Protein AF-A0A7L4PP61-F1 (afdb_monomer)

Structure (mmCIF, N/CA/C/O backbone):
data_AF-A0A7L4PP61-F1
#
_entry.id   AF-A0A7L4PP61-F1
#
loop_
_atom_site.group_PDB
_atom_site.id
_atom_site.type_symbol
_atom_site.label_atom_id
_atom_site.label_alt_id
_atom_site.label_comp_id
_atom_site.label_asym_id
_atom_site.label_entity_id
_atom_site.label_seq_id
_atom_site.pdbx_PDB_ins_code
_atom_site.Cartn_x
_atom_site.Cartn_y
_atom_site.Cartn_z
_atom_site.occupancy
_atom_site.B_iso_or_equiv
_atom_site.auth_seq_id
_atom_site.auth_comp_id
_atom_site.auth_asym_id
_atom_site.auth_atom_id
_atom_site.pdbx_PDB_model_num
ATOM 1 N N . LYS A 1 1 ? 2.344 -24.333 -10.395 1.00 67.00 1 LYS A N 1
ATOM 2 C CA . LYS A 1 1 ? 1.459 -23.305 -11.005 1.00 67.00 1 LYS A CA 1
ATOM 3 C C . LYS A 1 1 ? 1.651 -22.012 -10.216 1.00 67.00 1 LYS A C 1
ATOM 5 O O . LYS A 1 1 ? 1.666 -22.111 -8.999 1.00 67.00 1 LYS A O 1
ATOM 10 N N . GLY A 1 2 ? 1.873 -20.867 -10.870 1.00 78.06 2 GLY A N 1
ATOM 11 C CA . GLY A 1 2 ? 2.004 -19.560 -10.200 1.00 78.06 2 GLY A CA 1
ATOM 12 C C . GLY A 1 2 ? 0.653 -18.858 -10.013 1.00 78.06 2 GLY A C 1
ATOM 13 O O . GLY A 1 2 ? -0.329 -19.266 -10.636 1.00 78.06 2 GLY A O 1
ATOM 14 N N . HIS A 1 3 ? 0.611 -17.823 -9.170 1.00 78.75 3 HIS A N 1
ATOM 15 C CA . HIS A 1 3 ? -0.551 -16.946 -8.979 1.00 78.75 3 HIS A CA 1
ATOM 16 C C . HIS A 1 3 ? -0.308 -15.594 -9.681 1.00 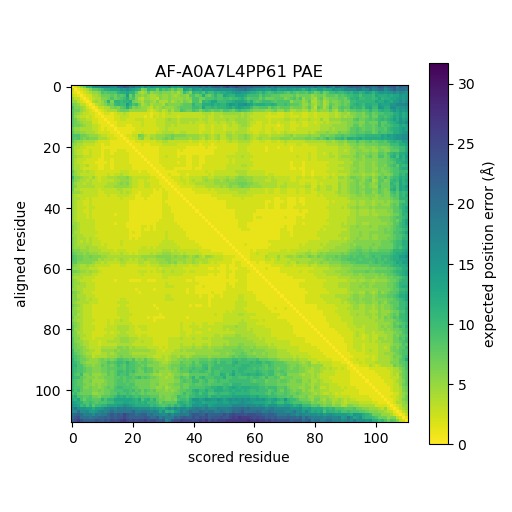78.75 3 HIS A C 1
ATOM 18 O O . HIS A 1 3 ? 0.839 -15.141 -9.701 1.00 78.75 3 HIS A O 1
ATOM 24 N N . PRO A 1 4 ? -1.328 -14.957 -10.292 1.00 81.19 4 PRO A N 1
ATOM 25 C CA . PRO A 1 4 ? -1.171 -13.635 -10.889 1.00 81.19 4 PRO A CA 1
ATOM 26 C C . PRO A 1 4 ? -0.795 -12.593 -9.835 1.00 81.19 4 PRO A C 1
ATOM 28 O O . PRO A 1 4 ? -1.396 -12.538 -8.767 1.00 81.19 4 PRO A O 1
ATOM 31 N N . ILE A 1 5 ? 0.172 -11.740 -10.166 1.00 80.12 5 ILE A N 1
ATOM 32 C CA . ILE A 1 5 ? 0.565 -10.619 -9.315 1.00 80.12 5 ILE A CA 1
ATOM 33 C C . ILE A 1 5 ? -0.318 -9.408 -9.652 1.00 80.12 5 ILE A C 1
ATOM 35 O O . ILE A 1 5 ? -0.432 -9.060 -10.835 1.00 80.12 5 ILE A O 1
ATOM 39 N N . PRO A 1 6 ? -0.917 -8.742 -8.647 1.00 79.00 6 PRO A N 1
ATOM 40 C CA . PRO A 1 6 ? -1.619 -7.475 -8.810 1.00 79.00 6 PRO A CA 1
ATOM 41 C C . PRO A 1 6 ? -0.771 -6.455 -9.578 1.00 79.00 6 PRO A C 1
ATOM 43 O O . PRO A 1 6 ? 0.236 -5.935 -9.097 1.00 79.00 6 PRO A O 1
ATOM 46 N N . PHE A 1 7 ? -1.175 -6.160 -10.812 1.00 79.31 7 PHE A N 1
ATOM 47 C CA . PHE A 1 7 ? -0.429 -5.274 -11.693 1.00 79.31 7 PHE A CA 1
ATOM 48 C C . PHE A 1 7 ? -1.181 -3.950 -11.829 1.00 79.31 7 PHE A C 1
ATOM 50 O O . PHE A 1 7 ? -1.864 -3.677 -12.818 1.00 79.31 7 PHE A O 1
ATOM 57 N N . GLY A 1 8 ? -1.039 -3.099 -10.808 1.00 76.69 8 GLY A N 1
ATOM 58 C CA . GLY A 1 8 ? -1.524 -1.709 -10.754 1.00 76.69 8 GLY A CA 1
ATOM 59 C C . GLY A 1 8 ? -3.035 -1.514 -10.630 1.00 76.69 8 GLY A C 1
ATOM 60 O O . GLY A 1 8 ? -3.544 -0.446 -10.976 1.00 76.69 8 GLY A O 1
ATOM 61 N N . ASN A 1 9 ? -3.720 -2.504 -10.073 1.00 86.25 9 ASN A N 1
ATOM 62 C CA . ASN A 1 9 ? -5.074 -2.453 -9.515 1.00 86.25 9 ASN A CA 1
ATOM 63 C C . ASN A 1 9 ? -5.092 -1.903 -8.070 1.00 86.25 9 ASN A C 1
ATOM 65 O O . ASN A 1 9 ? -5.900 -2.340 -7.259 1.00 86.25 9 ASN A O 1
ATOM 69 N N . LEU A 1 10 ? -4.198 -0.959 -7.753 1.00 92.00 10 LEU A N 1
ATOM 70 C CA . LEU A 1 10 ? -4.129 -0.300 -6.445 1.00 92.00 10 LEU A CA 1
ATOM 71 C C . LEU A 1 10 ? -5.488 0.305 -6.067 1.00 92.00 10 LEU A C 1
ATOM 73 O O . LEU A 1 10 ? -6.001 1.143 -6.820 1.00 92.00 10 LEU A O 1
ATOM 77 N N . ILE A 1 11 ? -6.015 -0.086 -4.904 1.00 93.94 11 ILE A N 1
ATOM 78 C CA . ILE A 1 11 ? -7.233 0.463 -4.304 1.00 93.94 11 ILE A CA 1
ATOM 79 C C . ILE A 1 11 ? -6.835 1.593 -3.350 1.00 93.94 11 ILE A C 1
ATOM 81 O O . ILE A 1 11 ? -6.246 1.352 -2.302 1.00 93.94 11 ILE A O 1
ATOM 85 N N . GLU A 1 12 ? -7.165 2.835 -3.706 1.00 88.31 12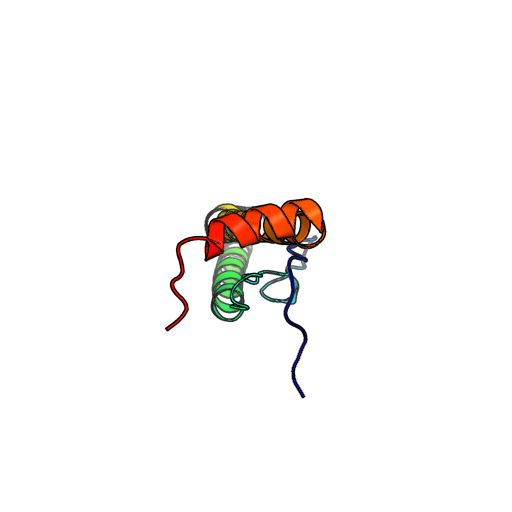 GLU A N 1
ATOM 86 C CA . GLU A 1 12 ? -6.776 4.025 -2.926 1.00 88.31 12 GLU A CA 1
ATOM 87 C C . GLU A 1 12 ? -7.523 4.138 -1.592 1.00 88.31 12 GLU A C 1
ATOM 89 O O . GLU A 1 12 ? -6.978 4.656 -0.621 1.00 88.31 12 GLU A O 1
ATOM 94 N N . LYS A 1 13 ? -8.753 3.610 -1.522 1.00 92.00 13 LYS A N 1
ATOM 95 C CA . LYS A 1 13 ? -9.554 3.557 -0.292 1.00 92.00 13 LYS A CA 1
ATOM 96 C C . LYS A 1 13 ? -9.955 2.113 0.041 1.00 92.00 13 LYS A C 1
ATOM 98 O O . LYS A 1 13 ? -11.083 1.715 -0.247 1.00 92.00 13 LYS A O 1
ATOM 103 N N . PRO A 1 14 ? -9.049 1.310 0.627 1.00 95.12 14 PRO A N 1
ATOM 104 C CA . PRO A 1 14 ? -9.278 -0.111 0.898 1.00 95.12 14 PRO A CA 1
ATOM 105 C C . PRO A 1 14 ? -10.081 -0.377 2.187 1.00 95.12 14 PRO A C 1
ATOM 107 O O . PRO A 1 14 ? -9.888 -1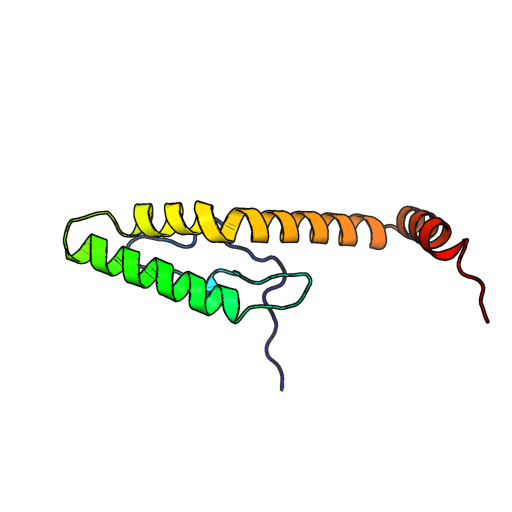.403 2.835 1.00 95.12 14 PRO A O 1
ATOM 110 N N . VAL A 1 15 ? -10.986 0.532 2.564 1.00 95.25 15 VAL A N 1
ATOM 111 C CA . VAL A 1 15 ? -11.826 0.434 3.770 1.00 95.25 15 VAL A CA 1
ATOM 112 C C . VAL A 1 15 ? -13.282 0.667 3.412 1.00 95.25 15 VAL A C 1
ATOM 114 O O . VAL A 1 15 ? -13.620 1.657 2.756 1.00 95.25 15 VAL A O 1
ATOM 117 N N . TYR A 1 16 ? -14.155 -0.210 3.899 1.00 92.88 16 TYR A N 1
ATOM 118 C CA . TYR A 1 16 ? -15.596 -0.029 3.822 1.00 92.88 16 TYR A CA 1
ATOM 119 C C . TYR A 1 16 ? -16.278 -0.598 5.066 1.00 92.88 16 TYR A C 1
ATOM 121 O O . TYR A 1 16 ? -16.283 -1.810 5.279 1.00 92.88 16 TYR A O 1
ATOM 129 N N . LYS A 1 17 ? -16.894 0.282 5.868 1.00 88.19 17 LYS A N 1
ATOM 130 C CA . LYS A 1 17 ? -17.516 -0.076 7.152 1.00 88.19 17 LYS A CA 1
ATOM 131 C C . LYS A 1 17 ? -16.525 -0.874 8.020 1.00 88.19 17 LYS A C 1
ATOM 133 O O . LYS A 1 17 ? -15.450 -0.381 8.327 1.00 88.19 17 LYS A O 1
ATOM 138 N N . ASN A 1 18 ? -16.870 -2.109 8.365 1.00 86.50 18 ASN A N 1
ATOM 139 C CA . ASN A 1 18 ? -16.119 -3.022 9.222 1.00 86.50 18 ASN A CA 1
ATOM 140 C C . ASN A 1 18 ? -15.138 -3.911 8.431 1.00 86.50 18 ASN A C 1
ATOM 142 O O . ASN A 1 18 ? -14.666 -4.918 8.952 1.00 86.50 18 ASN A O 1
ATOM 146 N N . SER A 1 19 ? -14.906 -3.630 7.147 1.00 94.12 19 SER A N 1
ATOM 147 C CA . SER A 1 19 ? -14.095 -4.464 6.259 1.00 94.12 19 SER A CA 1
ATOM 148 C C . SER A 1 19 ? -12.907 -3.687 5.713 1.00 94.12 19 SER A C 1
ATOM 150 O O . SER A 1 19 ? -13.055 -2.563 5.228 1.00 94.12 19 SER A O 1
ATOM 152 N N . ILE A 1 20 ? -11.733 -4.315 5.772 1.00 96.81 20 ILE A N 1
ATOM 153 C CA . ILE A 1 20 ? -10.464 -3.726 5.346 1.00 96.81 20 ILE A CA 1
ATOM 154 C C . ILE A 1 20 ? -9.730 -4.701 4.442 1.00 96.81 20 ILE A C 1
ATOM 156 O O . ILE A 1 20 ? -9.638 -5.892 4.735 1.00 96.81 20 ILE A O 1
ATOM 160 N N . LEU A 1 21 ? -9.203 -4.174 3.342 1.00 97.50 21 LEU A N 1
ATOM 161 C CA . LEU A 1 21 ? -8.346 -4.905 2.425 1.00 97.50 21 LEU A CA 1
ATOM 162 C C . LEU A 1 21 ? -6.880 -4.571 2.712 1.00 97.50 21 LEU A C 1
ATOM 164 O O . LEU A 1 21 ? -6.516 -3.408 2.900 1.00 97.50 21 LEU A O 1
ATOM 168 N N . ILE A 1 22 ? -6.040 -5.602 2.687 1.00 97.62 22 ILE A N 1
ATOM 169 C CA . ILE A 1 22 ? -4.584 -5.517 2.844 1.00 97.62 22 ILE A CA 1
ATOM 170 C C . ILE A 1 22 ? -3.889 -6.334 1.749 1.00 97.62 22 ILE A C 1
ATOM 172 O O . ILE A 1 22 ? -4.530 -7.141 1.068 1.00 97.62 22 ILE A O 1
ATOM 176 N N . GLY A 1 23 ? -2.580 -6.132 1.582 1.00 95.88 23 GLY A N 1
ATOM 177 C CA . GLY A 1 23 ? -1.751 -6.862 0.618 1.00 95.88 23 GLY A CA 1
ATOM 178 C C . GLY A 1 23 ? -2.344 -6.914 -0.793 1.00 95.88 23 GLY A C 1
ATOM 179 O O . GLY A 1 23 ? -2.878 -5.921 -1.300 1.00 95.88 23 GLY A O 1
ATOM 180 N N . ASP A 1 24 ? -2.286 -8.094 -1.410 1.00 94.50 24 ASP A N 1
ATOM 181 C CA . ASP A 1 24 ? -2.770 -8.322 -2.775 1.00 94.50 24 ASP A CA 1
ATOM 182 C C . ASP A 1 24 ? -4.259 -7.999 -2.950 1.00 94.50 24 ASP A C 1
ATOM 184 O O . ASP A 1 24 ? -4.657 -7.496 -4.003 1.00 94.50 24 ASP A O 1
ATOM 188 N N . ALA A 1 25 ? -5.079 -8.209 -1.912 1.00 94.81 25 ALA A N 1
ATOM 189 C CA . ALA A 1 25 ? -6.508 -7.899 -1.953 1.00 94.81 25 ALA A CA 1
ATOM 190 C C . ALA A 1 25 ? -6.772 -6.389 -2.093 1.00 94.81 25 ALA A C 1
ATOM 192 O O . ALA A 1 25 ? -7.760 -5.989 -2.703 1.00 94.81 25 ALA A O 1
ATOM 193 N N . ALA A 1 26 ? -5.869 -5.551 -1.575 1.00 95.69 26 ALA A N 1
ATOM 194 C CA . ALA A 1 26 ? -5.889 -4.100 -1.759 1.00 95.69 26 ALA A CA 1
ATOM 195 C C . ALA A 1 26 ? -5.085 -3.626 -2.991 1.00 95.69 26 ALA A C 1
ATOM 197 O O . ALA A 1 26 ? -5.026 -2.426 -3.276 1.00 95.69 26 ALA A O 1
ATOM 198 N N . GLY A 1 27 ? -4.453 -4.545 -3.728 1.00 94.94 27 GLY A N 1
ATOM 199 C CA . GLY A 1 27 ? -3.546 -4.216 -4.827 1.00 94.94 27 GLY A CA 1
ATOM 200 C C . GLY A 1 27 ? -2.267 -3.509 -4.363 1.00 94.94 27 GLY A C 1
ATOM 201 O O . GLY A 1 27 ? -1.690 -2.729 -5.126 1.00 94.94 27 GLY A O 1
ATOM 202 N N . LEU A 1 28 ? -1.844 -3.741 -3.114 1.00 96.12 28 LEU A N 1
ATOM 203 C CA . LEU A 1 28 ? -0.641 -3.152 -2.525 1.00 96.12 28 LEU A CA 1
ATOM 204 C C . LEU A 1 28 ? 0.593 -3.945 -2.962 1.00 96.12 28 LEU A C 1
ATOM 206 O O . LEU A 1 28 ? 1.090 -4.787 -2.225 1.00 96.12 28 LEU A O 1
ATOM 210 N N . VAL A 1 29 ? 1.055 -3.698 -4.187 1.00 94.94 29 VAL A N 1
ATOM 211 C CA . VAL A 1 29 ? 2.202 -4.392 -4.788 1.00 94.94 29 VAL A CA 1
ATOM 212 C C . VAL A 1 29 ? 3.021 -3.425 -5.631 1.00 94.94 29 VAL A C 1
ATOM 214 O O . VAL A 1 29 ? 2.480 -2.609 -6.389 1.00 94.94 29 VAL A O 1
ATOM 217 N N . ASN A 1 30 ? 4.346 -3.551 -5.572 1.00 93.19 30 ASN A N 1
ATOM 218 C CA . ASN A 1 30 ? 5.226 -2.860 -6.501 1.00 93.19 30 ASN A CA 1
ATOM 219 C C . ASN A 1 30 ? 5.069 -3.452 -7.909 1.00 93.19 30 ASN A C 1
ATOM 221 O O . ASN A 1 30 ? 5.674 -4.457 -8.269 1.00 93.19 30 ASN A O 1
ATOM 225 N N . SER A 1 31 ? 4.275 -2.780 -8.741 1.00 87.12 31 SER A N 1
ATOM 226 C CA . SER A 1 31 ? 3.989 -3.206 -10.119 1.00 87.12 31 SER A CA 1
ATOM 227 C C . SER A 1 31 ? 5.172 -3.142 -11.103 1.00 87.12 31 SER A C 1
ATOM 229 O O . SER A 1 31 ? 4.969 -3.366 -12.290 1.00 87.12 31 SER A O 1
ATOM 231 N N . VAL A 1 32 ? 6.388 -2.810 -10.6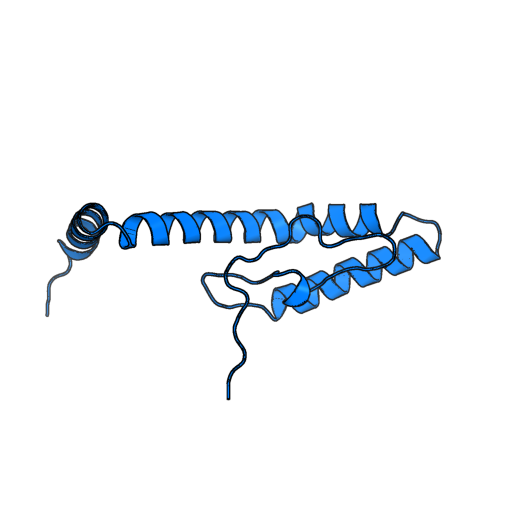65 1.00 87.06 32 VAL A N 1
ATOM 232 C CA . VAL A 1 32 ? 7.600 -2.888 -11.501 1.00 87.06 32 VAL A CA 1
ATOM 233 C C . VAL A 1 32 ? 8.443 -4.099 -11.117 1.00 87.06 32 VAL A C 1
ATOM 235 O O . VAL A 1 32 ? 8.876 -4.831 -12.000 1.00 87.06 32 VAL A O 1
ATOM 238 N N . THR A 1 33 ? 8.662 -4.326 -9.821 1.00 89.06 33 THR A N 1
ATOM 239 C CA . THR A 1 33 ? 9.496 -5.438 -9.332 1.00 89.06 33 THR A CA 1
ATOM 240 C C . THR A 1 33 ? 8.706 -6.716 -9.061 1.00 89.06 33 THR A C 1
ATOM 242 O O . THR A 1 33 ? 9.289 -7.794 -9.037 1.00 89.06 33 THR A O 1
ATOM 245 N N . GLY A 1 34 ? 7.393 -6.607 -8.850 1.00 88.69 34 GLY A N 1
ATOM 246 C CA . GLY A 1 34 ? 6.550 -7.698 -8.363 1.00 88.69 34 GLY A CA 1
ATOM 247 C C . GLY A 1 34 ? 6.627 -7.913 -6.848 1.00 88.69 34 GLY A C 1
ATOM 248 O O . GLY A 1 34 ? 6.089 -8.900 -6.357 1.00 88.69 34 GLY A O 1
ATOM 249 N N . GLU A 1 35 ? 7.276 -7.014 -6.100 1.00 92.81 35 GLU A N 1
ATOM 250 C CA . GLU A 1 35 ? 7.376 -7.123 -4.642 1.00 92.81 35 GLU A CA 1
ATOM 251 C C . GLU A 1 35 ? 6.005 -6.892 -3.993 1.00 92.81 35 GLU A C 1
ATOM 253 O O . GLU A 1 35 ? 5.447 -5.796 -4.086 1.00 92.81 35 GLU A O 1
ATOM 258 N N . GLY A 1 36 ? 5.470 -7.926 -3.341 1.00 93.31 36 GLY A N 1
ATOM 259 C CA . GLY A 1 36 ? 4.189 -7.887 -2.624 1.00 93.31 36 GLY A CA 1
ATOM 260 C C . GLY A 1 36 ? 4.281 -8.335 -1.164 1.00 93.31 36 GLY A C 1
ATOM 261 O O . GLY A 1 36 ? 3.418 -7.978 -0.366 1.00 93.31 36 GLY A O 1
ATOM 262 N N . ILE A 1 37 ? 5.340 -9.057 -0.774 1.00 95.62 37 ILE A N 1
ATOM 263 C CA . ILE A 1 37 ? 5.489 -9.598 0.587 1.00 95.62 37 ILE A CA 1
ATOM 264 C C . ILE A 1 37 ? 5.674 -8.460 1.587 1.00 95.62 37 ILE A C 1
ATOM 266 O O . ILE A 1 37 ? 4.948 -8.401 2.581 1.00 95.62 37 ILE A O 1
ATOM 270 N N . TYR A 1 38 ? 6.590 -7.528 1.300 1.00 96.31 38 TYR A N 1
ATOM 271 C CA . TYR A 1 38 ? 6.782 -6.339 2.129 1.00 96.31 38 TYR A CA 1
ATOM 272 C C . TYR A 1 38 ? 5.470 -5.569 2.341 1.00 96.31 38 T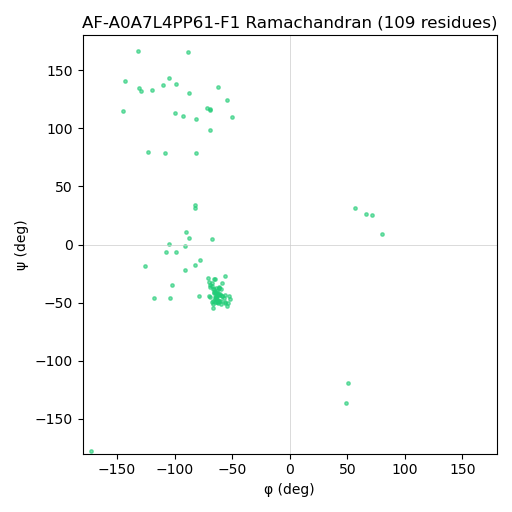YR A C 1
ATOM 274 O O . TYR A 1 38 ? 5.091 -5.277 3.474 1.00 96.31 38 TYR A O 1
ATOM 282 N N . TYR A 1 39 ? 4.739 -5.282 1.262 1.00 96.44 39 TYR A N 1
ATOM 283 C CA . TYR A 1 39 ? 3.507 -4.496 1.329 1.00 96.44 39 TYR A CA 1
ATOM 284 C C . TYR A 1 39 ? 2.366 -5.242 2.025 1.00 96.44 39 TYR A C 1
ATOM 286 O O . TYR A 1 39 ? 1.587 -4.618 2.747 1.00 96.44 39 TYR A O 1
ATOM 294 N N . ALA A 1 40 ? 2.276 -6.565 1.869 1.00 97.38 40 ALA A N 1
ATOM 295 C CA . ALA A 1 40 ? 1.327 -7.391 2.608 1.00 97.38 40 ALA A CA 1
ATOM 296 C C . ALA A 1 40 ? 1.599 -7.344 4.118 1.00 97.38 40 ALA A C 1
ATOM 298 O O . ALA A 1 40 ? 0.682 -7.075 4.889 1.00 97.38 40 ALA A O 1
ATOM 299 N N . GLN A 1 41 ? 2.854 -7.523 4.538 1.00 98.44 41 GLN A N 1
ATOM 300 C CA . GLN A 1 41 ? 3.237 -7.453 5.953 1.00 98.44 41 GLN A CA 1
ATOM 301 C C . GLN A 1 41 ? 3.039 -6.046 6.527 1.00 98.44 41 GLN A C 1
ATOM 303 O O . GLN A 1 41 ? 2.417 -5.886 7.574 1.00 98.44 41 GLN A O 1
ATOM 308 N N . ARG A 1 42 ? 3.491 -5.009 5.815 1.00 98.25 42 ARG A N 1
ATOM 309 C CA . ARG A 1 42 ? 3.384 -3.625 6.289 1.00 98.25 42 ARG A CA 1
ATOM 310 C C . ARG A 1 42 ? 1.933 -3.155 6.383 1.00 98.25 42 ARG A C 1
ATOM 312 O O . ARG A 1 42 ? 1.579 -2.463 7.328 1.00 98.25 42 ARG A O 1
ATOM 319 N N . SER A 1 43 ? 1.070 -3.539 5.441 1.00 98.19 43 SER A N 1
ATOM 320 C CA . SER A 1 43 ? -0.365 -3.229 5.544 1.00 98.19 43 SER A CA 1
ATOM 321 C C . SER A 1 43 ? -1.069 -4.021 6.650 1.00 98.19 43 SER A C 1
ATOM 323 O O . SER A 1 43 ? -1.965 -3.471 7.289 1.00 98.19 43 SER A O 1
ATOM 325 N N . ALA A 1 44 ? -0.639 -5.259 6.928 1.00 98.38 44 ALA A N 1
ATOM 326 C CA . ALA A 1 44 ? -1.125 -6.044 8.064 1.00 98.38 44 ALA A CA 1
ATOM 327 C C . ALA A 1 44 ? -0.777 -5.390 9.415 1.00 98.38 44 ALA A C 1
ATOM 329 O O . ALA A 1 44 ? -1.62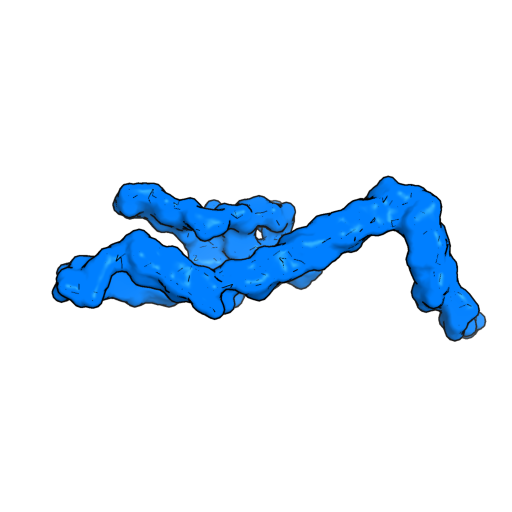8 -5.306 10.297 1.00 98.38 44 ALA A O 1
ATOM 330 N N . GLU A 1 45 ? 0.448 -4.886 9.561 1.00 98.62 45 GLU A N 1
ATOM 331 C CA . GLU A 1 45 ? 0.890 -4.142 10.746 1.00 98.62 45 GLU A CA 1
ATOM 332 C C . GLU A 1 45 ? 0.034 -2.885 10.963 1.00 98.62 45 GLU A C 1
ATOM 334 O O . GLU A 1 45 ? -0.560 -2.715 12.026 1.00 98.62 45 GLU A O 1
ATOM 339 N N . ILE A 1 46 ? -0.121 -2.057 9.923 1.00 98.19 46 ILE A N 1
ATOM 340 C CA . ILE A 1 46 ? -0.894 -0.811 10.008 1.00 98.19 46 ILE A CA 1
ATOM 341 C C . ILE A 1 46 ? -2.360 -1.085 10.380 1.00 98.19 46 ILE A C 1
ATOM 343 O O . ILE A 1 46 ? -2.932 -0.370 11.204 1.00 98.19 46 ILE A O 1
ATOM 347 N N . VAL A 1 47 ? -2.996 -2.107 9.787 1.00 97.94 47 VAL A N 1
ATOM 348 C CA . VAL A 1 47 ? -4.394 -2.419 10.123 1.00 97.94 47 VAL A CA 1
ATOM 349 C C . VAL A 1 47 ? -4.527 -2.982 11.536 1.00 97.94 47 VAL A C 1
ATOM 351 O O . VAL A 1 47 ? -5.490 -2.653 12.220 1.00 97.94 47 VAL A O 1
ATOM 354 N N . ALA A 1 48 ? -3.567 -3.784 12.004 1.00 98.19 48 ALA A N 1
ATOM 355 C CA . ALA A 1 48 ? -3.585 -4.319 13.361 1.00 98.19 48 ALA A CA 1
ATOM 356 C C . ALA A 1 48 ? -3.502 -3.196 14.407 1.00 98.19 48 ALA A C 1
ATOM 358 O O . ALA A 1 48 ? -4.275 -3.193 15.366 1.00 98.19 48 ALA A O 1
ATOM 359 N N . GLU A 1 49 ? -2.628 -2.209 14.192 1.00 98.06 49 GLU A N 1
ATOM 360 C CA . GLU A 1 49 ? -2.539 -1.019 15.046 1.00 98.06 49 GLU A CA 1
ATOM 361 C C . GLU A 1 49 ? -3.835 -0.201 15.029 1.00 98.06 49 GLU A C 1
ATOM 363 O O . GLU A 1 49 ? -4.320 0.215 16.082 1.00 98.06 49 GLU A O 1
ATOM 368 N N . ALA A 1 50 ? -4.430 -0.007 13.849 1.00 97.06 50 ALA A N 1
ATOM 369 C CA . ALA A 1 50 ? -5.688 0.719 13.710 1.00 97.06 50 ALA A CA 1
ATOM 370 C C . ALA A 1 50 ? -6.851 0.007 14.426 1.00 97.06 50 ALA A C 1
ATOM 372 O O . ALA A 1 50 ? -7.632 0.662 15.114 1.00 97.06 50 ALA A O 1
ATOM 373 N N . ILE A 1 51 ? -6.935 -1.327 14.328 1.00 97.31 51 ILE A N 1
ATOM 374 C CA . ILE A 1 51 ? -7.926 -2.143 15.053 1.00 97.31 51 ILE A CA 1
ATOM 375 C C . ILE A 1 51 ? -7.731 -2.004 16.562 1.00 97.31 51 ILE A C 1
ATOM 377 O O . ILE A 1 51 ? -8.706 -1.841 17.292 1.00 97.31 51 ILE A O 1
ATOM 381 N N . LEU A 1 52 ? -6.485 -2.049 17.042 1.00 98.00 52 LEU A N 1
ATOM 382 C CA . LEU A 1 52 ? -6.199 -1.921 18.468 1.00 98.00 52 LEU A CA 1
ATOM 383 C C . LEU A 1 52 ? -6.608 -0.544 19.005 1.00 98.00 52 LEU A C 1
ATOM 385 O O . LEU A 1 52 ? -7.239 -0.474 20.056 1.00 98.00 52 LEU A O 1
ATOM 389 N N . LYS A 1 53 ? -6.289 0.535 18.280 1.00 97.19 53 LYS A N 1
ATOM 390 C CA . LYS A 1 53 ? -6.684 1.901 18.659 1.00 97.19 53 LYS A CA 1
ATOM 391 C C . LYS A 1 53 ? -8.197 2.095 18.663 1.00 97.19 53 LYS A C 1
ATOM 393 O O . LYS A 1 53 ? -8.715 2.759 19.555 1.00 97.19 53 LYS A O 1
ATOM 398 N N . ASP A 1 54 ? -8.897 1.524 17.688 1.00 96.19 54 ASP A N 1
ATOM 399 C CA . ASP A 1 54 ? -10.361 1.557 17.628 1.00 96.19 54 ASP A CA 1
ATOM 400 C C . ASP A 1 54 ? -10.969 0.818 18.829 1.00 96.19 54 ASP A C 1
ATOM 402 O O . ASP A 1 54 ? -11.795 1.365 19.558 1.00 96.19 54 ASP A O 1
ATOM 406 N N . TYR A 1 55 ? -10.456 -0.380 19.127 1.00 96.88 55 TYR A N 1
ATOM 407 C CA . TYR A 1 55 ? -10.894 -1.196 20.260 1.00 96.88 55 TYR A CA 1
ATOM 408 C C . TYR A 1 55 ? -10.669 -0.519 21.622 1.00 96.88 55 TYR A C 1
ATOM 410 O O . TYR A 1 55 ? -11.490 -0.656 22.530 1.00 96.88 55 TYR A O 1
ATOM 418 N N . THR A 1 56 ? -9.575 0.231 21.785 1.00 97.56 56 THR A N 1
ATOM 419 C CA . THR A 1 56 ? -9.283 0.978 23.019 1.00 97.56 56 THR A CA 1
ATOM 420 C C . THR A 1 56 ? -9.903 2.380 23.063 1.00 97.56 56 THR A C 1
ATOM 422 O O . THR A 1 56 ? -9.667 3.106 24.029 1.00 97.56 56 THR A O 1
ATOM 425 N N . ASN A 1 57 ? -10.728 2.761 22.077 1.00 95.69 57 ASN A N 1
ATOM 426 C CA . ASN A 1 57 ? -11.308 4.104 21.912 1.00 95.69 57 ASN A CA 1
ATOM 427 C C . ASN A 1 57 ? -10.256 5.232 21.824 1.00 95.69 57 ASN A C 1
ATOM 429 O O . ASN A 1 57 ? -10.498 6.358 22.257 1.00 95.69 57 ASN A O 1
ATOM 433 N N . GLN A 1 58 ? -9.075 4.935 21.281 1.00 95.56 58 GLN A N 1
ATOM 434 C CA . GLN A 1 58 ? -7.964 5.882 21.104 1.00 95.56 58 GLN A CA 1
ATOM 435 C C . GLN A 1 58 ? -7.880 6.462 19.685 1.00 95.56 58 GLN A C 1
ATOM 437 O O . GLN A 1 58 ? -7.071 7.349 19.427 1.00 95.56 58 GLN A O 1
ATOM 442 N N . GLY A 1 59 ? -8.705 5.969 18.767 1.00 94.56 59 GLY A N 1
ATOM 443 C CA . GLY A 1 59 ? -8.797 6.419 17.384 1.00 94.56 59 GLY A CA 1
ATOM 444 C C . GLY A 1 59 ? -9.973 5.737 16.693 1.00 94.56 59 GLY A C 1
ATOM 445 O O . GLY A 1 59 ? -10.692 4.969 17.326 1.00 94.56 59 GLY A O 1
ATOM 446 N N . LYS A 1 60 ? -10.163 6.013 15.402 1.00 95.69 60 LYS A N 1
ATOM 447 C CA . LYS A 1 60 ? -11.108 5.270 14.561 1.00 95.69 60 LYS A CA 1
ATOM 448 C C . LYS A 1 60 ? -10.359 4.427 13.552 1.00 95.69 60 LYS A C 1
ATOM 450 O O . LYS A 1 60 ? -9.420 4.911 12.919 1.00 95.69 60 LYS A O 1
ATOM 455 N N . LEU A 1 61 ? -10.817 3.196 13.364 1.00 94.88 61 LEU A N 1
ATOM 456 C CA . LEU A 1 61 ? -10.199 2.219 12.473 1.00 94.88 61 LEU A CA 1
ATOM 457 C C . LEU A 1 61 ? -9.960 2.748 11.045 1.00 94.88 61 LEU A C 1
ATOM 459 O O . LEU A 1 61 ? -8.880 2.569 10.479 1.00 94.88 61 LEU A O 1
ATOM 463 N N . ASP A 1 62 ? -10.966 3.385 10.447 1.00 95.56 62 ASP A N 1
ATOM 464 C CA . ASP A 1 62 ? -10.919 3.848 9.061 1.00 95.56 62 ASP A CA 1
ATOM 465 C C . ASP A 1 62 ? -9.949 5.016 8.866 1.00 95.56 62 ASP A C 1
ATOM 467 O O . ASP A 1 62 ? -9.149 4.999 7.926 1.00 95.56 62 ASP A O 1
ATOM 471 N N . GLU A 1 63 ? -10.002 5.999 9.762 1.00 95.31 63 GLU A N 1
ATOM 472 C CA . GLU A 1 63 ? -9.118 7.161 9.781 1.00 95.31 63 GLU A CA 1
ATOM 473 C C . GLU A 1 63 ? -7.667 6.723 10.021 1.00 95.31 63 GLU A C 1
ATOM 475 O O . GLU A 1 63 ? -6.782 7.079 9.243 1.00 95.31 63 GLU A O 1
ATOM 480 N N . GLU A 1 64 ? -7.419 5.891 11.035 1.00 96.50 64 GLU A N 1
ATOM 481 C CA . GLU A 1 64 ? -6.079 5.412 11.391 1.00 96.50 64 GLU A CA 1
ATOM 482 C C . GLU A 1 64 ? -5.442 4.593 10.269 1.00 96.50 64 GLU A C 1
ATOM 484 O O . GLU A 1 64 ? -4.316 4.882 9.852 1.00 96.50 64 GLU A O 1
ATOM 489 N N . TYR A 1 65 ? -6.156 3.604 9.724 1.00 97.31 65 TYR A N 1
ATOM 490 C CA . TYR A 1 65 ? -5.614 2.798 8.635 1.00 97.31 65 TYR A CA 1
ATOM 491 C C . TYR A 1 65 ? -5.392 3.645 7.376 1.00 97.31 65 TYR A C 1
ATOM 493 O O . TYR A 1 65 ? -4.315 3.589 6.784 1.00 97.31 65 TYR A O 1
ATOM 501 N N . SER A 1 66 ? -6.358 4.489 6.988 1.00 96.25 66 SER A N 1
ATOM 502 C CA . SER A 1 66 ? -6.235 5.321 5.781 1.00 96.25 66 SER A CA 1
ATOM 503 C C . SER A 1 66 ? -5.106 6.348 5.893 1.00 96.25 66 SER A C 1
ATOM 505 O O . SER A 1 66 ? -4.375 6.557 4.923 1.00 96.25 66 SER A O 1
ATOM 507 N N . ASN A 1 67 ? -4.933 6.985 7.053 1.00 96.75 67 ASN A N 1
ATOM 508 C CA . ASN A 1 67 ? -3.884 7.982 7.268 1.00 96.75 67 ASN A CA 1
ATOM 509 C C . ASN A 1 67 ? -2.496 7.345 7.209 1.00 96.75 67 ASN A C 1
ATOM 511 O O . ASN A 1 67 ? -1.632 7.818 6.471 1.00 96.75 67 ASN A O 1
ATOM 515 N N . ASN A 1 68 ? -2.292 6.235 7.919 1.00 97.69 68 ASN A N 1
ATOM 516 C CA . ASN A 1 68 ? -1.007 5.541 7.917 1.00 97.69 68 ASN A CA 1
ATOM 517 C C . ASN A 1 68 ? -0.699 4.912 6.551 1.00 97.69 68 ASN A C 1
ATOM 519 O O . ASN A 1 68 ? 0.443 4.956 6.093 1.00 97.69 68 ASN A O 1
ATOM 523 N N . LEU A 1 69 ? -1.706 4.403 5.837 1.00 97.12 69 LEU A N 1
ATOM 524 C CA . LEU A 1 69 ? -1.519 3.907 4.475 1.00 97.12 69 LEU A CA 1
ATOM 525 C C . LEU A 1 69 ? -1.096 5.033 3.514 1.00 97.12 69 LEU A C 1
ATOM 527 O O . LEU A 1 69 ? -0.176 4.841 2.714 1.00 97.12 69 LEU A O 1
ATOM 531 N N . ASN A 1 70 ? -1.711 6.218 3.626 1.00 96.44 70 ASN A N 1
ATOM 532 C CA . ASN A 1 70 ? -1.330 7.422 2.876 1.00 96.44 70 ASN A CA 1
ATOM 533 C C . ASN A 1 70 ? 0.052 7.958 3.247 1.00 96.44 70 ASN A C 1
ATOM 535 O O . ASN A 1 70 ? 0.714 8.560 2.406 1.00 96.44 70 ASN A O 1
ATOM 539 N N . LEU A 1 71 ? 0.492 7.746 4.483 1.00 97.00 71 LEU A N 1
ATOM 540 C CA . LEU A 1 71 ? 1.802 8.187 4.936 1.00 97.00 71 LEU A CA 1
ATOM 541 C C . LEU A 1 71 ? 2.913 7.246 4.457 1.00 97.00 71 LEU A C 1
ATOM 543 O O . LEU A 1 71 ? 3.947 7.709 3.981 1.00 97.00 71 LEU A O 1
ATOM 547 N N . PHE A 1 72 ? 2.700 5.932 4.566 1.00 96.69 72 PHE A N 1
ATOM 548 C CA . PHE A 1 72 ? 3.772 4.950 4.406 1.00 96.69 72 PHE A CA 1
ATOM 549 C C . PHE A 1 72 ? 3.786 4.227 3.058 1.00 96.69 72 PHE A C 1
ATOM 551 O O . PHE A 1 72 ? 4.870 3.919 2.575 1.00 96.69 72 PHE A O 1
ATOM 558 N N . LEU A 1 73 ? 2.630 3.932 2.447 1.00 96.25 73 LEU A N 1
ATOM 559 C CA . LEU A 1 73 ? 2.566 3.019 1.291 1.00 96.25 73 LEU A CA 1
ATOM 560 C C . LEU A 1 73 ? 2.041 3.678 0.008 1.00 96.25 73 LEU A C 1
ATOM 562 O O . LEU A 1 73 ? 2.620 3.502 -1.067 1.00 96.25 73 LEU A O 1
ATOM 566 N N . LEU A 1 74 ? 0.951 4.447 0.084 1.00 95.25 74 LEU A N 1
ATOM 567 C CA . LEU A 1 74 ? 0.286 4.975 -1.115 1.00 95.25 74 LEU A CA 1
ATOM 568 C C . LEU A 1 74 ? 1.132 5.948 -1.944 1.00 95.25 74 LEU A C 1
ATOM 570 O O . LEU A 1 74 ? 1.031 5.858 -3.171 1.00 95.25 74 LEU A O 1
ATOM 574 N N . PRO A 1 75 ? 1.967 6.843 -1.379 1.00 95.56 75 PRO A N 1
ATOM 575 C CA . PRO A 1 75 ? 2.772 7.759 -2.185 1.00 95.56 75 PRO A CA 1
ATOM 576 C C . PRO A 1 75 ? 3.734 7.007 -3.106 1.00 95.56 75 PRO A C 1
ATOM 578 O O . PRO A 1 75 ? 3.845 7.315 -4.297 1.00 95.56 75 PRO A O 1
ATOM 581 N N . GLU A 1 76 ? 4.387 5.976 -2.573 1.00 94.44 76 GLU A N 1
ATOM 582 C CA . GLU A 1 76 ? 5.309 5.134 -3.323 1.00 94.44 76 GLU A CA 1
ATOM 583 C C . GLU A 1 76 ? 4.566 4.324 -4.394 1.00 94.44 76 GLU A C 1
ATOM 585 O O . GLU A 1 76 ? 4.868 4.439 -5.586 1.00 94.44 76 GLU A O 1
ATOM 590 N N . LEU A 1 77 ? 3.542 3.564 -3.993 1.00 94.50 77 LEU A N 1
ATOM 591 C CA . LEU A 1 77 ? 2.784 2.688 -4.889 1.00 94.50 77 LEU A CA 1
ATOM 592 C C . LEU A 1 77 ? 2.077 3.470 -6.004 1.00 94.50 77 LEU A C 1
ATOM 594 O O . LEU A 1 77 ? 2.057 3.041 -7.162 1.00 94.50 77 LEU A O 1
ATOM 598 N N . SER A 1 78 ? 1.562 4.6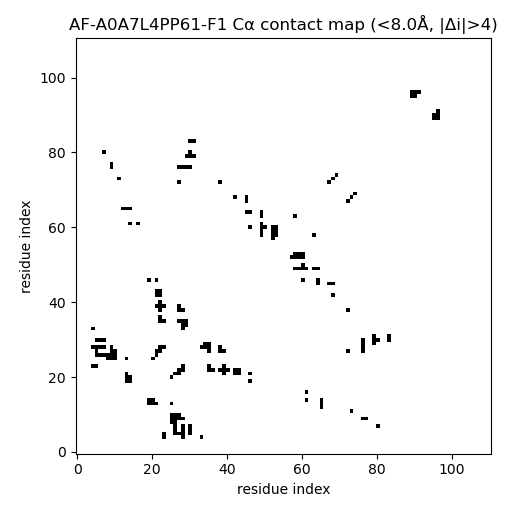60 -5.694 1.00 93.50 78 SER A N 1
ATOM 599 C CA . SER A 1 78 ? 0.963 5.563 -6.681 1.00 93.50 78 SER A CA 1
ATOM 600 C C . SER A 1 78 ? 1.997 6.074 -7.680 1.00 93.50 78 SER A C 1
ATOM 602 O O . SER A 1 78 ? 1.727 6.121 -8.883 1.00 93.50 78 SER A O 1
ATOM 604 N N . ASN A 1 79 ? 3.198 6.426 -7.218 1.00 93.69 79 ASN A N 1
ATOM 605 C CA . ASN A 1 79 ? 4.287 6.846 -8.097 1.00 93.69 79 ASN A CA 1
ATOM 606 C C . ASN A 1 79 ? 4.757 5.705 -9.001 1.00 93.69 79 ASN A C 1
ATOM 608 O O . ASN A 1 79 ? 4.967 5.922 -10.197 1.00 93.69 79 ASN A O 1
ATOM 612 N N . ILE A 1 80 ? 4.859 4.486 -8.474 1.00 92.94 80 ILE A N 1
ATOM 613 C CA . ILE A 1 80 ? 5.191 3.292 -9.256 1.00 92.94 80 ILE A CA 1
ATOM 614 C C . ILE A 1 80 ? 4.115 3.045 -10.321 1.00 92.94 80 ILE A C 1
ATOM 616 O O . ILE A 1 80 ? 4.445 2.918 -11.501 1.00 92.94 80 ILE A O 1
ATOM 620 N N . LYS A 1 81 ? 2.827 3.074 -9.951 1.00 91.25 81 LYS A N 1
ATOM 621 C CA . LYS A 1 81 ? 1.697 2.933 -10.888 1.00 91.25 81 LYS A CA 1
ATOM 622 C C . LYS A 1 81 ? 1.758 3.974 -12.009 1.00 91.25 81 LYS A C 1
ATOM 624 O O . LYS A 1 81 ? 1.579 3.625 -13.178 1.00 91.25 81 LYS A O 1
ATOM 629 N N . LYS A 1 82 ? 2.058 5.240 -11.686 1.00 92.12 82 LYS A N 1
ATOM 630 C CA . LYS A 1 82 ? 2.234 6.323 -12.673 1.00 92.12 82 LYS A CA 1
ATOM 631 C C . LYS A 1 82 ? 3.421 6.067 -13.606 1.00 92.12 82 LYS A C 1
ATOM 633 O O . LYS A 1 82 ? 3.240 6.126 -14.821 1.00 92.12 82 LYS A O 1
ATOM 638 N N . LYS A 1 83 ? 4.603 5.739 -13.066 1.00 91.31 83 LYS A N 1
ATOM 639 C CA . LYS A 1 83 ? 5.814 5.421 -13.852 1.00 91.31 83 LYS A CA 1
ATOM 640 C C . LYS A 1 83 ? 5.564 4.263 -14.810 1.00 91.31 83 LYS A C 1
ATOM 642 O O . LYS A 1 83 ? 5.858 4.358 -15.997 1.00 91.31 83 LYS A O 1
ATOM 647 N N . ARG A 1 84 ? 4.940 3.204 -14.307 1.00 90.62 84 ARG A N 1
ATOM 648 C CA . ARG A 1 84 ? 4.536 2.047 -15.096 1.00 90.62 84 ARG A CA 1
ATOM 649 C C . ARG A 1 84 ? 3.560 2.435 -16.213 1.00 90.62 84 ARG A C 1
ATOM 651 O O . ARG A 1 84 ? 3.771 2.066 -17.362 1.00 90.62 84 ARG A O 1
ATOM 658 N N . ASN A 1 85 ? 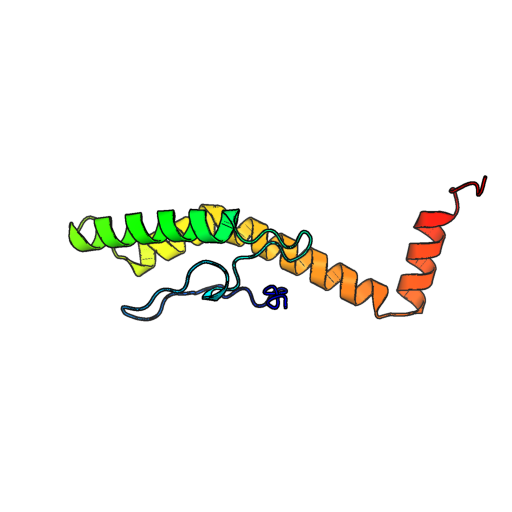2.514 3.207 -15.910 1.00 90.25 85 ASN A N 1
ATOM 659 C CA . ASN A 1 85 ? 1.563 3.670 -16.927 1.00 90.25 85 ASN A CA 1
ATOM 660 C C . ASN A 1 85 ? 2.252 4.504 -18.016 1.00 90.25 85 ASN A C 1
ATOM 662 O O . ASN A 1 85 ? 1.910 4.383 -19.189 1.00 90.25 85 ASN A O 1
ATOM 666 N N . MET A 1 86 ? 3.223 5.340 -17.642 1.00 91.44 86 MET A N 1
ATOM 667 C CA . MET A 1 86 ? 4.034 6.098 -18.593 1.00 91.44 86 MET A CA 1
ATOM 668 C C . MET A 1 86 ? 4.871 5.170 -19.481 1.00 91.44 86 MET A C 1
ATOM 670 O O . MET A 1 86 ? 4.851 5.335 -20.698 1.00 91.44 86 MET A O 1
ATOM 674 N N . TYR A 1 87 ? 5.538 4.169 -18.897 1.00 89.69 87 TYR A N 1
ATOM 675 C CA . TYR A 1 87 ? 6.278 3.151 -19.646 1.00 89.69 87 TYR A CA 1
ATOM 676 C C . TYR A 1 87 ? 5.382 2.463 -20.685 1.00 89.69 87 TYR A C 1
ATOM 678 O O . TYR A 1 87 ? 5.693 2.490 -21.873 1.00 89.69 87 TYR A O 1
ATOM 686 N N . PHE A 1 88 ? 4.219 1.943 -20.278 1.00 88.94 88 PHE A N 1
ATOM 687 C CA . PHE A 1 88 ? 3.303 1.289 -21.217 1.00 88.94 88 PHE A CA 1
ATOM 688 C C . PHE A 1 88 ? 2.794 2.232 -22.306 1.00 88.94 88 PHE A C 1
ATOM 690 O O . PHE A 1 88 ? 2.680 1.817 -23.452 1.00 88.94 88 PHE A O 1
ATOM 697 N N . LYS A 1 89 ? 2.530 3.507 -21.996 1.00 90.50 89 LYS A N 1
ATOM 698 C CA . LYS A 1 89 ? 2.138 4.494 -23.016 1.00 90.50 89 LYS A CA 1
ATOM 699 C C . LYS A 1 89 ? 3.232 4.723 -24.060 1.00 90.50 89 LYS A C 1
ATOM 701 O O . LYS A 1 89 ? 2.919 4.815 -25.242 1.00 90.50 89 LYS A O 1
ATOM 706 N N . ILE A 1 90 ? 4.491 4.815 -23.630 1.00 90.81 90 ILE A N 1
ATOM 707 C CA . ILE A 1 90 ? 5.637 5.016 -24.526 1.00 90.81 90 ILE A CA 1
ATOM 708 C C . ILE A 1 90 ? 5.832 3.788 -25.415 1.00 90.81 90 ILE A C 1
ATOM 710 O O . ILE A 1 90 ? 5.908 3.923 -26.632 1.00 90.81 90 ILE A O 1
ATOM 714 N N . PHE A 1 91 ? 5.881 2.596 -24.819 1.00 90.12 91 PHE A N 1
ATOM 715 C CA . PHE A 1 91 ? 6.240 1.374 -25.538 1.00 90.12 91 PHE A CA 1
ATOM 716 C C . PHE A 1 91 ? 5.079 0.735 -26.316 1.00 90.12 91 PHE A C 1
ATOM 718 O O . PHE A 1 91 ? 5.335 -0.004 -27.261 1.00 90.12 91 PHE A O 1
ATOM 725 N N . ASN A 1 92 ? 3.820 1.075 -26.014 1.00 91.06 92 ASN A N 1
ATOM 726 C CA . ASN A 1 92 ? 2.679 0.697 -26.860 1.00 91.06 92 ASN A CA 1
ATOM 727 C C . ASN A 1 92 ? 2.544 1.574 -28.118 1.00 91.06 92 ASN A C 1
ATOM 729 O O . ASN A 1 92 ? 1.785 1.225 -29.020 1.00 91.06 92 ASN A O 1
ATOM 733 N N . ASN A 1 93 ? 3.248 2.707 -28.205 1.00 92.81 93 ASN A N 1
ATOM 734 C CA . ASN A 1 93 ? 3.287 3.529 -29.412 1.00 92.81 93 ASN A CA 1
ATOM 735 C C . ASN A 1 93 ? 4.571 3.233 -30.196 1.00 92.81 93 ASN A C 1
ATOM 737 O O . ASN A 1 93 ? 5.663 3.578 -29.752 1.00 92.81 93 ASN A O 1
ATOM 741 N N . TYR A 1 94 ? 4.436 2.647 -31.389 1.00 91.44 94 TYR A N 1
ATOM 742 C CA . TYR A 1 94 ? 5.575 2.232 -32.216 1.00 91.44 94 TYR A CA 1
ATOM 743 C C . TYR A 1 94 ? 6.600 3.351 -32.467 1.00 91.44 94 TYR A C 1
ATOM 745 O O . TYR A 1 94 ? 7.803 3.122 -32.347 1.00 91.44 94 TYR A O 1
ATOM 753 N N . TYR A 1 95 ? 6.152 4.568 -32.793 1.00 93.81 95 TYR A N 1
ATOM 754 C CA . TYR A 1 95 ? 7.058 5.677 -33.107 1.00 93.81 95 TYR A CA 1
ATOM 755 C C . TYR A 1 95 ? 7.802 6.170 -31.865 1.00 93.81 95 TYR A C 1
ATOM 757 O O . TYR A 1 95 ? 9.016 6.368 -31.921 1.00 93.81 95 TYR A O 1
ATOM 765 N N . LEU A 1 96 ? 7.097 6.325 -30.738 1.00 91.19 96 LEU A N 1
ATOM 766 C CA . LEU A 1 96 ? 7.719 6.718 -29.469 1.00 91.19 96 LEU A CA 1
ATOM 767 C C . LEU A 1 96 ? 8.703 5.652 -28.988 1.00 91.19 96 LEU A C 1
ATOM 769 O O . LEU A 1 96 ? 9.831 5.989 -28.634 1.00 91.19 96 LEU A O 1
ATOM 773 N N . ALA A 1 97 ? 8.311 4.378 -29.048 1.00 91.75 97 ALA A N 1
ATOM 774 C CA . ALA A 1 97 ? 9.179 3.253 -28.737 1.00 91.75 97 ALA A CA 1
ATOM 775 C C . ALA A 1 97 ? 10.445 3.285 -29.604 1.00 91.75 97 ALA A C 1
ATOM 777 O O . ALA A 1 97 ? 11.547 3.269 -29.068 1.00 91.75 97 ALA A O 1
ATOM 778 N N . LYS A 1 98 ? 10.311 3.437 -30.930 1.00 92.06 98 LYS A N 1
ATOM 779 C CA . LYS A 1 98 ? 11.448 3.493 -31.863 1.00 92.06 98 LYS A CA 1
ATOM 780 C C . LYS A 1 98 ? 12.420 4.629 -31.537 1.00 92.06 98 LYS A C 1
ATOM 782 O O . LYS A 1 98 ? 13.629 4.408 -31.544 1.00 92.06 98 LYS A O 1
ATOM 787 N N . ILE A 1 99 ? 11.909 5.825 -31.235 1.00 94.44 99 ILE A N 1
ATOM 788 C CA . ILE A 1 99 ? 12.734 6.984 -30.863 1.00 94.44 99 ILE A CA 1
ATOM 789 C C . ILE A 1 99 ? 13.462 6.723 -29.540 1.00 94.44 99 ILE A C 1
ATOM 791 O O . ILE A 1 99 ? 14.678 6.896 -29.465 1.00 94.44 99 ILE A O 1
ATOM 795 N N . VAL A 1 100 ? 12.742 6.278 -28.507 1.00 91.94 100 VAL A N 1
ATOM 796 C CA . VAL A 1 100 ? 13.319 6.003 -27.183 1.00 91.94 100 VAL A CA 1
ATOM 797 C C . VAL A 1 100 ? 14.374 4.904 -27.272 1.00 91.94 100 VAL A C 1
ATOM 799 O O . VAL A 1 100 ? 15.495 5.105 -26.813 1.00 91.94 100 VAL A O 1
ATOM 802 N N . THR A 1 101 ? 14.071 3.78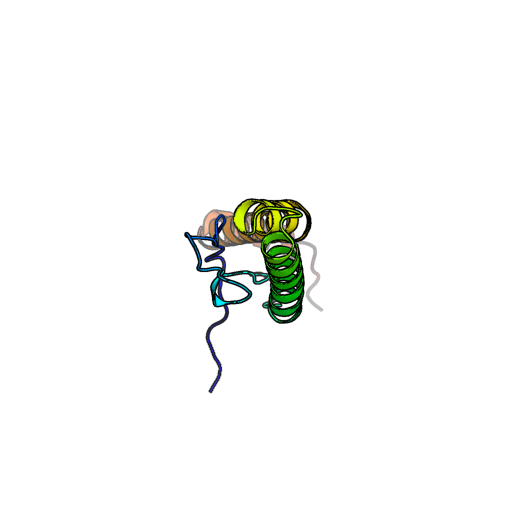6 -27.932 1.00 91.19 101 THR A N 1
ATOM 803 C CA . THR A 1 101 ? 15.014 2.686 -28.162 1.00 91.19 101 THR A CA 1
ATOM 804 C C . THR A 1 101 ? 16.250 3.166 -28.926 1.00 91.19 101 THR A C 1
ATOM 806 O O . THR A 1 101 ? 17.366 2.864 -28.512 1.00 91.19 101 THR A O 1
ATOM 809 N N . TYR A 1 102 ? 16.098 3.981 -29.976 1.00 92.62 102 TYR A N 1
ATOM 810 C CA . TYR A 1 102 ? 17.245 4.562 -30.681 1.00 92.62 102 TYR A CA 1
ATOM 811 C C . TYR A 1 102 ? 18.157 5.353 -29.734 1.00 92.62 102 TYR A C 1
ATOM 813 O O . TYR A 1 102 ? 19.360 5.110 -29.696 1.00 92.62 102 TYR A O 1
ATOM 821 N N . PHE A 1 103 ? 17.609 6.254 -28.913 1.00 93.06 103 PHE A N 1
ATOM 822 C CA . PHE A 1 103 ? 18.418 7.022 -27.962 1.00 93.06 103 PHE A CA 1
ATOM 823 C C . PHE A 1 103 ? 19.027 6.172 -26.842 1.00 93.06 103 PHE A C 1
ATOM 825 O O . PHE A 1 103 ? 20.135 6.483 -26.404 1.00 93.06 103 PHE A O 1
ATOM 832 N N . MET A 1 104 ? 18.343 5.114 -26.399 1.00 89.69 104 MET A N 1
ATOM 833 C CA . MET A 1 104 ? 18.865 4.186 -25.390 1.00 89.69 104 MET A CA 1
ATOM 834 C C . MET A 1 104 ? 20.065 3.389 -25.910 1.00 89.69 104 MET A C 1
ATOM 836 O O . MET A 1 104 ? 21.017 3.176 -25.165 1.00 89.69 104 MET A O 1
ATOM 840 N N . PHE A 1 105 ? 20.044 2.979 -27.181 1.00 91.25 105 PHE A N 1
ATOM 841 C CA . PHE A 1 105 ? 21.043 2.062 -27.735 1.00 91.25 105 PHE A CA 1
ATOM 842 C C . PHE A 1 105 ? 22.047 2.705 -28.702 1.00 91.25 105 PHE A C 1
ATOM 844 O O . PHE A 1 105 ? 23.029 2.058 -29.047 1.00 91.25 105 PHE A O 1
ATOM 851 N N . LYS A 1 106 ? 21.896 3.981 -29.095 1.00 89.19 106 LYS A N 1
ATOM 852 C CA . LYS A 1 106 ? 22.798 4.644 -30.068 1.00 89.19 106 LYS A CA 1
ATOM 853 C C . LYS A 1 106 ? 24.283 4.641 -29.685 1.00 89.19 106 LYS A C 1
ATOM 855 O O . LYS A 1 106 ? 25.132 4.723 -30.562 1.00 89.19 106 LYS A O 1
ATOM 860 N N . ASN A 1 107 ? 24.591 4.580 -28.389 1.00 85.75 107 ASN A N 1
ATOM 861 C CA . ASN A 1 107 ? 25.961 4.601 -27.869 1.00 85.75 107 ASN A CA 1
ATOM 862 C C . ASN A 1 107 ? 26.434 3.219 -27.391 1.00 85.75 107 ASN A C 1
ATOM 864 O O . ASN A 1 107 ? 27.551 3.095 -26.889 1.00 85.75 107 ASN A O 1
ATOM 868 N N . VAL A 1 108 ? 25.594 2.187 -27.510 1.00 85.75 108 VAL A N 1
ATOM 869 C CA . VAL A 1 108 ? 25.958 0.824 -27.126 1.00 85.75 108 VAL A CA 1
ATOM 870 C C . VAL A 1 108 ? 26.761 0.224 -28.274 1.00 85.75 108 VAL A C 1
ATOM 872 O O . VAL A 1 108 ? 26.227 -0.056 -29.344 1.00 85.75 108 VAL A O 1
ATOM 875 N N . LYS A 1 109 ? 28.073 0.068 -28.070 1.00 79.94 109 LYS A N 1
ATOM 876 C CA . LYS A 1 109 ? 28.929 -0.677 -28.996 1.00 79.94 109 LYS A CA 1
ATOM 877 C C . LYS A 1 109 ? 28.601 -2.159 -28.844 1.00 79.94 109 LYS A C 1
ATOM 879 O O . LYS A 1 109 ? 28.781 -2.710 -27.761 1.00 79.94 109 LYS A O 1
ATOM 884 N N . TYR A 1 110 ? 28.112 -2.781 -29.908 1.00 72.81 110 TYR A N 1
ATOM 885 C CA . TYR A 1 110 ? 28.013 -4.234 -29.974 1.00 72.81 110 TYR A CA 1
ATOM 886 C C . TYR A 1 110 ? 29.443 -4.785 -30.065 1.00 72.81 110 TYR A C 1
ATOM 888 O O . TYR A 1 110 ? 30.176 -4.417 -30.984 1.00 72.81 110 TYR A O 1
ATOM 896 N N . VAL A 1 111 ? 29.847 -5.549 -29.046 1.00 67.69 111 VAL A N 1
ATOM 897 C CA . VAL A 1 111 ? 31.104 -6.317 -29.008 1.00 67.69 111 VAL A CA 1
ATOM 898 C C . VAL A 1 111 ? 30.876 -7.649 -29.700 1.00 67.69 111 VAL A C 1
ATOM 900 O O . VAL A 1 111 ? 29.799 -8.238 -29.450 1.00 67.69 111 VAL A O 1
#

pLDDT: mean 92.13, std 6.28, range [67.0, 98.62]

Secondary structure (DSSP, 8-state):
-------S---S--EETTEE--GGGGT-S-TTT---HHHHHHHHHHHHHHHHHHHTTSS-HHHHHHHHHHHHTHHHHHHHHHHHHHHHHHHTSHHHHHHHHHHHHTT----

Sequence (111 aa):
KGHPIPFGNLIEKPVYKNSILIGDAAGLVNSVTGEGIYYAQRSAEIVAEAILKDYTNQGKLDEEYSNNLNLFLLPELSNIKKKRNMYFKIFNNYYLAKIVTYFMFKNVKYV

Foldseek 3Di:
DDDDQLQLQAALQQDDDPGGDFFRRNSQAQNPPSHGPVRRVVLVVQQVVLVVCCVVVNDHNRCSSNVVCVVPGCVVSVVSSVVVVVVCVQCVDPVSVVVVVCVVCVPPDDD

Radius of gyration: 18.98 Å; Cα contacts (8 Å, |Δi|>4): 108; chains: 1; bounding box: 49×32×56 Å

Nearest PDB structures (foldseek):
  6sw1-assembly1_A  TM=7.915E-01  e=4.402E-01  Pseudomonas aeruginosa PAO1
  4opt-assembly1_A  TM=7.490E-01  e=3.244E-01  Sulfolobus acidocaldarius DSM 639
  2x3n-assembly1_A  TM=7.821E-01  e=6.351E-01  Pseudomonas aeruginosa
  6sw2-assembly1_A  TM=7.825E-01  e=7.628E-01  Pseudomonas aeruginosa PAO1
  4opd-assembly1_A  TM=8.385E-01  e=9.162E-01  Sulfolobus acidocaldarius DSM 639

Mean predicted aligned error: 5.11 Å

Solvent-accessible surface area (backbone atoms only — not comparable to full-atom values): 6320 Å² total; per-residue (Å²): 136,89,77,89,73,51,73,62,62,56,48,93,73,41,62,57,93,97,43,76,49,47,13,68,80,18,16,38,32,42,64,84,82,68,54,33,66,66,41,27,52,54,39,47,52,47,43,52,54,15,47,52,30,32,76,70,70,74,48,50,41,66,61,46,29,52,50,50,40,56,71,74,45,44,62,59,46,50,49,48,44,50,54,50,52,50,50,52,58,39,61,73,32,69,69,55,30,51,54,50,51,46,69,71,46,74,81,61,77,86,127